Protein AF-A0A6B3GBE1-F1 (afdb_monomer_lite)

Secondary structure (DSSP, 8-state):
--EEEEEPPTT-B-TTSPBP-HHHHHHHHHHHH-GGGT-GGGGGGTTEEEEEESSSSEEEEEESS--GGGGGGS-PPPPPHHHHTTS-TTTSGGGTS---SSSEEEEEEETTTEEEEEE-TT-TT---S--EEEEE-PPP-

pLDDT: mean 95.89, std 4.47, range [58.5, 98.81]

Structure (mmCIF, N/CA/C/O backbone):
data_AF-A0A6B3GBE1-F1
#
_entry.id   AF-A0A6B3GBE1-F1
#
loop_
_atom_site.group_PDB
_atom_site.id
_atom_site.type_symbol
_atom_site.label_atom_id
_atom_site.label_alt_id
_atom_site.label_comp_id
_atom_site.label_asym_id
_atom_site.label_entity_id
_atom_site.label_seq_id
_atom_site.pdbx_PDB_ins_code
_atom_site.Cartn_x
_atom_site.Cartn_y
_atom_site.Cartn_z
_atom_site.occupancy
_atom_site.B_iso_or_equiv
_atom_site.auth_seq_id
_atom_site.auth_comp_id
_atom_site.auth_asym_id
_atom_site.auth_atom_id
_atom_site.pdbx_PDB_model_num
ATOM 1 N N . GLY A 1 1 ? -22.865 5.000 10.685 1.00 81.62 1 GLY A N 1
ATOM 2 C CA . GLY A 1 1 ? -21.697 4.907 9.789 1.00 81.62 1 GLY A CA 1
ATOM 3 C C . GLY A 1 1 ? -20.388 5.007 10.547 1.00 81.62 1 GLY A C 1
ATOM 4 O O . GLY A 1 1 ? -19.635 5.936 10.301 1.00 81.62 1 GLY A O 1
ATOM 5 N N . LEU A 1 2 ? -20.125 4.067 11.462 1.00 97.25 2 LEU A N 1
ATOM 6 C CA . LEU A 1 2 ? -18.829 3.942 12.150 1.00 97.25 2 LEU A CA 1
ATOM 7 C C . LEU A 1 2 ? -18.047 2.708 11.693 1.00 97.25 2 LEU A C 1
ATOM 9 O O . LEU A 1 2 ? -16.881 2.569 12.027 1.00 97.25 2 LEU A O 1
ATOM 13 N N . THR A 1 3 ? -18.679 1.811 10.941 1.00 97.88 3 THR A N 1
ATOM 14 C CA . THR A 1 3 ? -18.072 0.560 10.495 1.00 97.88 3 THR A CA 1
ATOM 15 C C . THR A 1 3 ? -18.148 0.495 8.983 1.00 97.88 3 THR A C 1
ATOM 17 O O . THR A 1 3 ? -19.229 0.658 8.417 1.00 97.88 3 THR A O 1
ATOM 20 N N . TYR A 1 4 ? -17.007 0.248 8.350 1.00 98.19 4 TYR A N 1
ATOM 21 C CA . TYR A 1 4 ? -16.884 0.047 6.910 1.00 98.19 4 TYR A CA 1
ATOM 22 C C . TYR A 1 4 ? -16.301 -1.341 6.678 1.00 98.19 4 TYR A C 1
ATOM 24 O O . TYR A 1 4 ? -15.224 -1.657 7.179 1.00 98.19 4 TYR A O 1
ATOM 32 N N . THR A 1 5 ? -17.035 -2.184 5.954 1.00 98.19 5 THR A N 1
ATOM 33 C CA . THR A 1 5 ? -16.607 -3.547 5.623 1.00 98.19 5 THR A CA 1
ATOM 34 C C . THR A 1 5 ? -16.368 -3.643 4.128 1.00 98.19 5 THR A C 1
ATOM 36 O O . THR A 1 5 ? -17.274 -3.372 3.343 1.00 98.19 5 THR A O 1
ATOM 39 N N . TYR A 1 6 ? -15.166 -4.060 3.747 1.00 98.31 6 TYR A N 1
ATOM 40 C CA . TYR A 1 6 ? -14.773 -4.251 2.357 1.00 98.31 6 TYR A CA 1
ATOM 41 C C . TYR A 1 6 ? -14.528 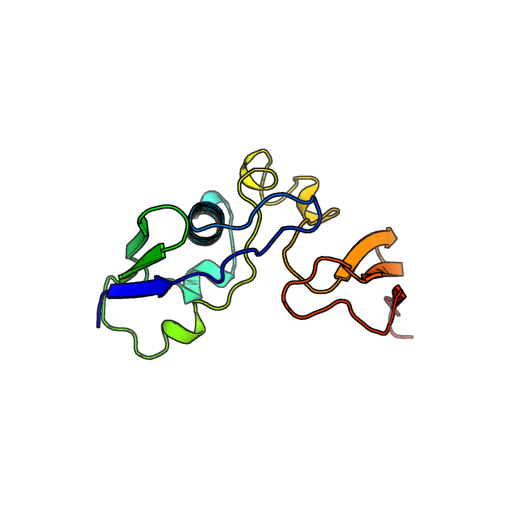-5.726 2.080 1.00 98.31 6 TYR A C 1
ATOM 43 O O . TYR A 1 6 ? -13.822 -6.401 2.832 1.00 98.31 6 TYR A O 1
ATOM 51 N N . LYS A 1 7 ? -15.091 -6.200 0.969 1.00 98.44 7 LYS A N 1
ATOM 52 C CA . LYS A 1 7 ? -14.738 -7.477 0.355 1.00 98.44 7 LYS A CA 1
ATOM 53 C C . LYS A 1 7 ? -13.644 -7.249 -0.678 1.00 98.44 7 LYS A C 1
ATOM 55 O O . LYS A 1 7 ? -13.779 -6.397 -1.553 1.00 98.44 7 LYS A O 1
ATOM 60 N N . LEU A 1 8 ? -12.559 -7.996 -0.551 1.00 98.06 8 LEU A N 1
ATOM 61 C CA . LEU A 1 8 ? -11.403 -7.903 -1.424 1.00 98.06 8 LEU A CA 1
ATOM 62 C C . LEU A 1 8 ? -11.620 -8.717 -2.696 1.00 98.06 8 LEU A C 1
ATOM 64 O O . LEU A 1 8 ? -12.260 -9.773 -2.699 1.00 98.06 8 LEU A O 1
ATOM 68 N N . ARG A 1 9 ? -11.038 -8.226 -3.790 1.00 96.88 9 ARG A N 1
ATOM 69 C CA . ARG A 1 9 ? -10.988 -8.954 -5.056 1.00 96.88 9 ARG A CA 1
ATOM 70 C C . ARG A 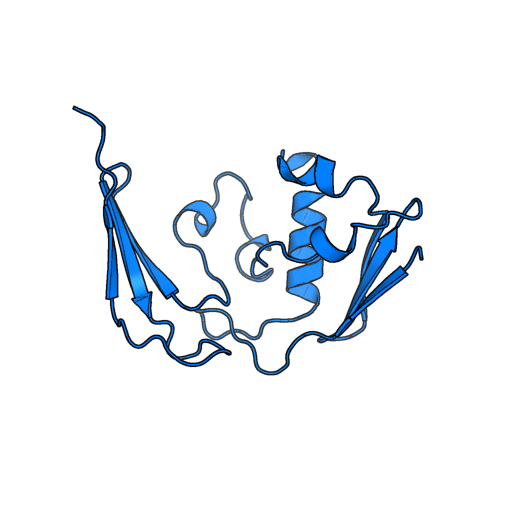1 9 ? -10.227 -10.266 -4.863 1.00 96.88 9 ARG A C 1
ATOM 72 O O . ARG A 1 9 ? -9.130 -10.271 -4.313 1.00 96.88 9 ARG A O 1
ATOM 79 N N . GLN A 1 10 ? -10.805 -11.355 -5.356 1.00 96.44 10 GLN A N 1
ATOM 80 C CA . GLN A 1 10 ? -10.197 -12.683 -5.300 1.00 96.44 10 GLN A CA 1
ATOM 81 C C . GLN A 1 10 ? -9.167 -12.879 -6.416 1.00 96.44 10 GLN A C 1
ATOM 83 O O . GLN A 1 10 ? -9.268 -12.264 -7.477 1.00 96.44 10 GLN A O 1
ATOM 88 N N . GLY A 1 11 ? -8.182 -13.748 -6.174 1.00 96.19 11 GLY A N 1
ATOM 89 C CA . GLY A 1 11 ? -7.183 -14.140 -7.175 1.00 96.19 11 GLY A CA 1
ATOM 90 C C . GLY A 1 11 ? -6.123 -13.082 -7.498 1.00 96.19 11 GLY A C 1
ATOM 91 O O . GLY A 1 11 ? -5.359 -13.263 -8.441 1.00 96.19 11 GLY A O 1
ATOM 92 N N . VAL A 1 12 ? -6.051 -11.986 -6.735 1.00 98.31 12 VAL A N 1
ATOM 93 C CA . VAL A 1 12 ? -5.010 -10.965 -6.910 1.00 98.31 12 VAL A CA 1
ATOM 94 C C . VAL A 1 12 ? -3.680 -11.487 -6.374 1.00 98.31 12 VAL A C 1
ATOM 96 O O . VAL A 1 12 ? -3.612 -12.033 -5.271 1.00 98.31 12 VAL A O 1
ATOM 99 N N . LYS A 1 13 ? -2.612 -11.277 -7.143 1.00 98.25 13 LYS A N 1
ATOM 100 C CA . LYS A 1 13 ? -1.240 -11.577 -6.741 1.00 98.25 13 LYS A CA 1
ATOM 101 C C . LYS A 1 13 ? -0.398 -10.310 -6.710 1.00 98.25 13 LYS A C 1
ATOM 103 O O . LYS A 1 13 ? -0.602 -9.383 -7.497 1.00 98.25 13 LYS A O 1
ATOM 108 N N . PHE A 1 14 ? 0.560 -10.290 -5.800 1.00 98.62 14 PHE A N 1
ATOM 109 C CA . PHE A 1 14 ? 1.689 -9.381 -5.854 1.00 9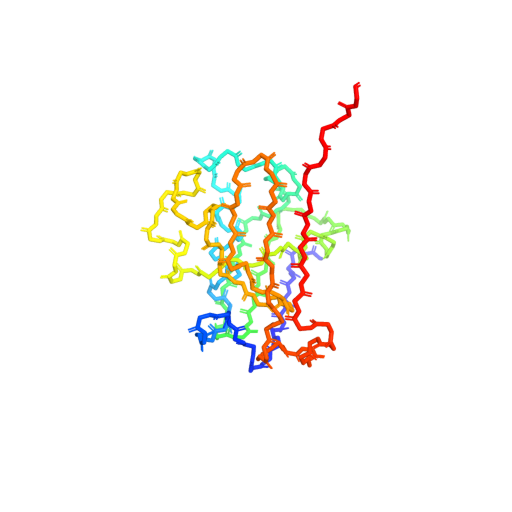8.62 14 PHE A CA 1
ATOM 110 C C . PHE A 1 14 ? 2.632 -9.776 -6.994 1.00 98.62 14 PHE A C 1
ATOM 112 O O . PHE A 1 14 ? 2.628 -10.913 -7.465 1.00 98.62 14 PHE A O 1
ATOM 119 N N . SER A 1 15 ? 3.478 -8.842 -7.420 1.00 98.00 15 SER A N 1
ATOM 120 C CA . SER A 1 15 ? 4.460 -9.055 -8.489 1.00 98.00 15 SER A CA 1
ATOM 121 C C . SER A 1 15 ? 5.543 -10.096 -8.166 1.00 98.00 15 SER A C 1
ATOM 123 O O . SER A 1 15 ? 6.321 -10.449 -9.044 1.00 98.00 15 SER A O 1
ATOM 125 N N . ASP A 1 16 ? 5.619 -10.578 -6.923 1.00 97.06 16 ASP A N 1
ATOM 126 C CA . ASP A 1 16 ? 6.458 -11.711 -6.511 1.00 97.06 16 ASP A CA 1
ATOM 127 C C . ASP A 1 16 ? 5.713 -13.064 -6.565 1.00 97.06 16 ASP A C 1
ATOM 129 O O . ASP A 1 16 ? 6.251 -14.091 -6.150 1.00 97.06 16 ASP A O 1
ATOM 133 N N . GLY A 1 17 ? 4.468 -13.067 -7.051 1.00 97.38 17 GLY A N 1
ATOM 134 C CA . GLY A 1 17 ? 3.615 -14.242 -7.212 1.00 97.38 17 GLY A CA 1
ATOM 135 C C . GLY A 1 17 ? 2.790 -14.623 -5.979 1.00 97.38 17 GLY A C 1
ATOM 136 O O . GLY A 1 17 ? 1.926 -15.499 -6.089 1.00 97.38 17 GLY A O 1
ATOM 137 N N . LYS A 1 18 ? 3.000 -13.988 -4.818 1.00 98.12 18 LYS A N 1
ATOM 138 C CA . LYS A 1 18 ? 2.227 -14.291 -3.603 1.00 98.12 18 LYS A CA 1
ATOM 139 C C . LYS A 1 18 ? 0.831 -13.684 -3.649 1.00 98.12 18 LYS A C 1
ATOM 141 O O . LYS A 1 18 ? 0.608 -12.645 -4.262 1.00 98.12 18 LYS A O 1
ATOM 146 N N . ALA A 1 19 ? -0.117 -14.351 -2.997 1.00 98.00 19 ALA A N 1
ATOM 147 C CA . ALA A 1 19 ? -1.499 -13.894 -2.941 1.00 98.00 19 ALA A CA 1
ATOM 148 C C . ALA A 1 19 ? -1.628 -12.602 -2.121 1.00 98.00 19 ALA A C 1
ATOM 150 O O . ALA A 1 19 ? -1.003 -12.466 -1.072 1.00 98.00 19 ALA A O 1
ATOM 151 N N . PHE A 1 20 ? -2.461 -11.684 -2.605 1.00 98.56 20 PHE A N 1
ATOM 152 C CA . PHE A 1 20 ? -2.923 -10.516 -1.861 1.00 98.56 20 PHE A CA 1
ATOM 153 C C . PHE A 1 20 ? -4.117 -10.886 -0.976 1.00 98.56 20 PHE A C 1
ATOM 155 O O . PHE A 1 20 ? -5.025 -11.585 -1.432 1.00 98.56 20 PHE A O 1
ATOM 162 N N . GLY A 1 21 ? -4.155 -10.374 0.255 1.00 98.44 21 GLY A N 1
ATOM 163 C CA . GLY A 1 21 ? -5.273 -10.606 1.166 1.00 98.44 21 GLY A CA 1
ATOM 164 C C . GLY A 1 21 ? -5.478 -9.530 2.231 1.00 98.44 21 GLY A C 1
ATOM 165 O O . GLY A 1 21 ? -4.794 -8.509 2.303 1.00 98.44 21 GLY A O 1
ATOM 166 N N . ALA A 1 22 ? -6.452 -9.777 3.108 1.00 98.69 22 ALA A N 1
ATOM 167 C CA . ALA A 1 22 ? -6.877 -8.840 4.148 1.00 98.69 22 ALA A CA 1
ATOM 168 C C . ALA A 1 22 ? -5.760 -8.480 5.135 1.00 98.69 22 ALA A C 1
ATOM 170 O O . ALA A 1 22 ? -5.735 -7.362 5.650 1.00 98.69 22 ALA A O 1
ATOM 171 N N . LYS A 1 23 ? -4.811 -9.393 5.368 1.00 98.56 23 LYS A N 1
ATOM 172 C CA . LYS A 1 23 ? -3.646 -9.137 6.225 1.00 98.56 23 LYS A CA 1
ATOM 173 C C . LYS A 1 23 ? -2.744 -8.037 5.668 1.00 98.56 23 LYS A C 1
ATOM 175 O O . LYS A 1 23 ? -2.273 -7.223 6.453 1.00 98.56 23 LYS A O 1
ATOM 180 N N . ASP A 1 24 ? -2.575 -7.952 4.349 1.00 98.75 24 ASP A N 1
ATOM 181 C CA . ASP A 1 24 ? -1.764 -6.910 3.705 1.00 98.75 24 ASP A CA 1
ATOM 182 C C . ASP A 1 24 ? -2.403 -5.525 3.860 1.00 98.75 24 ASP A C 1
ATOM 184 O O . ASP A 1 24 ? -1.722 -4.529 4.116 1.00 98.75 24 ASP A O 1
ATOM 188 N N . VAL A 1 25 ? -3.738 -5.465 3.775 1.00 98.75 25 VAL A N 1
ATOM 189 C CA . VAL A 1 25 ? -4.496 -4.230 4.015 1.00 98.75 25 VAL A CA 1
ATOM 190 C C . VAL A 1 25 ? -4.366 -3.802 5.473 1.00 98.75 25 VAL A C 1
ATOM 192 O O . VAL A 1 25 ? -4.011 -2.658 5.748 1.00 98.75 25 VAL A O 1
ATOM 195 N N . VAL A 1 26 ? -4.604 -4.720 6.416 1.00 98.81 26 VAL A N 1
ATOM 196 C CA . VAL A 1 26 ? -4.455 -4.444 7.853 1.00 98.81 26 VAL A CA 1
ATOM 197 C C . VAL A 1 26 ? -3.041 -3.971 8.171 1.00 98.81 26 VAL A C 1
ATOM 199 O O . VAL A 1 26 ? -2.889 -2.964 8.858 1.00 98.81 26 VAL A O 1
ATOM 202 N N . PHE A 1 27 ? -2.024 -4.663 7.653 1.00 98.62 27 PHE A N 1
ATOM 203 C CA . PHE A 1 27 ? -0.624 -4.275 7.789 1.00 98.62 27 PHE A CA 1
ATOM 204 C C . PHE A 1 27 ? -0.409 -2.844 7.296 1.00 98.62 27 PHE A C 1
ATOM 206 O O . PHE A 1 27 ? -0.010 -1.992 8.081 1.00 98.62 27 PHE A O 1
ATOM 213 N N . THR A 1 28 ? -0.776 -2.552 6.047 1.00 98.38 28 THR A N 1
ATOM 214 C CA . THR A 1 28 ? -0.557 -1.237 5.42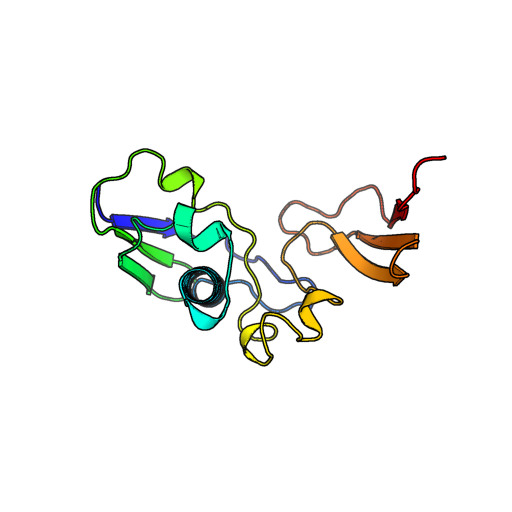8 1.00 98.38 28 THR A CA 1
ATOM 215 C C . THR A 1 28 ? -1.186 -0.107 6.240 1.00 98.38 28 THR A C 1
ATOM 217 O O . THR A 1 28 ? -0.515 0.868 6.576 1.00 98.38 28 THR A O 1
ATOM 220 N N . TYR A 1 29 ? -2.464 -0.235 6.601 1.00 98.50 29 TYR A N 1
ATOM 221 C CA . TYR A 1 29 ? -3.161 0.815 7.344 1.00 98.50 29 TYR A CA 1
ATOM 222 C C . TYR A 1 29 ? -2.622 0.978 8.769 1.00 98.50 29 TYR A C 1
ATOM 224 O O . TYR A 1 29 ? -2.512 2.104 9.248 1.00 98.50 29 TYR A O 1
ATOM 232 N N . ARG A 1 30 ? -2.233 -0.114 9.440 1.00 98.00 30 ARG A N 1
ATOM 233 C CA . ARG A 1 30 ? -1.592 -0.033 10.762 1.00 98.00 30 ARG A CA 1
ATOM 234 C C . ARG A 1 30 ? -0.210 0.600 10.688 1.00 98.00 30 ARG A C 1
ATOM 236 O O . ARG A 1 30 ? 0.106 1.406 11.553 1.00 98.00 30 ARG A O 1
ATOM 243 N N . THR A 1 31 ? 0.572 0.300 9.653 1.00 97.38 31 THR A N 1
ATOM 244 C CA . THR A 1 31 ? 1.863 0.951 9.412 1.00 97.38 31 THR A CA 1
ATOM 245 C C . THR A 1 31 ? 1.686 2.456 9.244 1.00 97.38 31 THR A C 1
ATOM 247 O O . THR A 1 31 ? 2.393 3.213 9.890 1.00 97.38 31 THR A O 1
ATOM 250 N N . ILE A 1 32 ? 0.711 2.913 8.452 1.00 97.19 32 ILE A N 1
ATOM 251 C CA . ILE A 1 32 ? 0.454 4.355 8.275 1.00 97.19 32 ILE A CA 1
ATOM 252 C C . ILE A 1 32 ? 0.028 5.022 9.593 1.00 97.19 32 ILE A C 1
ATOM 254 O O . ILE A 1 32 ? 0.398 6.164 9.859 1.00 97.19 32 ILE A O 1
ATOM 258 N N . LEU A 1 33 ? -0.762 4.324 10.413 1.00 97.12 33 LEU A N 1
ATOM 259 C CA . LEU A 1 33 ? -1.255 4.842 11.690 1.00 97.12 33 LEU A CA 1
ATOM 260 C C . LEU A 1 33 ? -0.196 4.862 12.802 1.00 97.12 33 LEU A C 1
ATOM 262 O O . LEU A 1 33 ? -0.338 5.642 13.745 1.00 97.12 33 LEU A O 1
ATOM 266 N N . ASP A 1 34 ? 0.841 4.030 12.708 1.00 95.94 34 ASP A N 1
ATOM 267 C CA . ASP A 1 34 ? 1.915 3.961 13.696 1.00 95.94 34 ASP A CA 1
ATOM 268 C C . ASP A 1 34 ? 2.787 5.226 13.642 1.00 95.94 34 ASP A C 1
ATOM 270 O O . ASP A 1 34 ? 3.425 5.541 12.635 1.00 95.94 34 ASP A O 1
ATOM 274 N N . GLU A 1 35 ? 2.835 5.944 14.765 1.00 93.38 35 GLU A N 1
ATOM 275 C CA . GLU A 1 35 ? 3.578 7.197 14.928 1.00 93.38 35 GLU A CA 1
ATOM 276 C C . GLU A 1 35 ? 5.082 7.034 14.682 1.00 93.38 35 GLU A C 1
ATOM 278 O O . GLU A 1 35 ? 5.737 7.976 14.237 1.00 93.38 35 GLU A O 1
ATOM 283 N N . LYS A 1 36 ? 5.628 5.829 14.885 1.00 92.94 36 LYS A N 1
ATOM 284 C CA . LYS A 1 36 ? 7.048 5.526 14.645 1.00 92.94 36 LYS A CA 1
ATOM 285 C C . LYS A 1 36 ? 7.424 5.562 13.169 1.00 92.94 36 LYS A C 1
ATOM 287 O O . LYS A 1 36 ? 8.601 5.682 12.843 1.00 92.94 36 LYS A O 1
ATOM 292 N N . THR A 1 37 ? 6.445 5.447 12.276 1.00 93.69 37 THR A N 1
ATOM 293 C CA . THR A 1 37 ? 6.693 5.441 10.830 1.00 93.69 37 THR A CA 1
ATOM 294 C C . THR A 1 37 ? 6.805 6.844 10.251 1.00 93.69 37 THR A C 1
ATOM 296 O O . THR A 1 37 ? 7.325 6.994 9.150 1.00 93.69 37 THR A O 1
ATOM 299 N N . ASN A 1 38 ? 6.353 7.868 10.989 1.00 91.81 38 ASN A N 1
ATOM 300 C CA . ASN A 1 38 ? 6.295 9.258 10.537 1.00 91.81 38 ASN A CA 1
ATOM 301 C C . ASN A 1 38 ? 5.580 9.424 9.176 1.00 91.81 38 ASN A C 1
ATOM 303 O O . ASN A 1 38 ? 5.974 10.240 8.341 1.00 91.81 38 ASN A O 1
ATOM 307 N N . ASN A 1 39 ? 4.544 8.615 8.924 1.00 93.06 39 ASN A N 1
ATOM 308 C CA . ASN A 1 39 ? 3.839 8.626 7.648 1.00 93.06 39 ASN A CA 1
ATOM 309 C C . ASN A 1 39 ? 2.945 9.880 7.507 1.00 93.06 39 ASN A C 1
ATOM 311 O O . ASN A 1 39 ? 2.060 10.095 8.344 1.00 93.06 39 ASN A O 1
ATOM 315 N N . PRO A 1 40 ? 3.103 10.692 6.442 1.00 91.06 40 PRO A N 1
ATOM 316 C CA . PRO A 1 40 ? 2.342 11.931 6.270 1.00 91.06 40 PRO A CA 1
ATOM 317 C C . PRO A 1 40 ? 0.840 11.699 6.054 1.00 91.06 40 PRO A C 1
ATOM 319 O O . PRO A 1 40 ? 0.039 12.565 6.394 1.00 91.06 40 PRO A O 1
ATOM 322 N N . SER A 1 41 ? 0.431 10.528 5.551 1.00 91.62 41 SER A N 1
ATOM 323 C CA . SER A 1 41 ? -0.983 10.183 5.347 1.00 91.62 41 SER A CA 1
ATOM 324 C C . SER A 1 41 ? -1.720 9.846 6.647 1.00 91.62 41 SER A C 1
ATOM 326 O O . SER A 1 41 ? -2.938 9.682 6.628 1.00 91.62 41 SER A O 1
ATO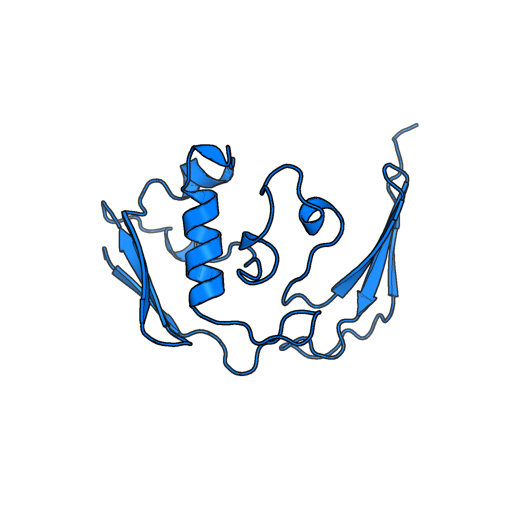M 328 N N . ARG A 1 42 ? -1.024 9.760 7.792 1.00 94.12 42 ARG A N 1
ATOM 329 C CA . ARG A 1 42 ? -1.639 9.449 9.092 1.00 94.12 42 ARG A CA 1
ATOM 330 C C . ARG A 1 42 ? -2.754 10.426 9.464 1.00 94.12 42 ARG A C 1
ATOM 332 O O . ARG A 1 42 ? -3.777 10.007 9.999 1.00 94.12 42 ARG A O 1
ATOM 339 N N . THR A 1 43 ? -2.568 11.715 9.180 1.00 91.50 43 THR A N 1
ATOM 340 C CA . THR A 1 43 ? -3.553 12.764 9.492 1.00 91.50 43 THR A CA 1
ATOM 341 C C . THR A 1 43 ? -4.847 12.596 8.703 1.00 91.50 43 THR A C 1
ATOM 343 O O . THR A 1 43 ? -5.911 12.943 9.200 1.00 91.50 43 THR A O 1
ATOM 346 N N . GLU A 1 44 ? -4.788 11.991 7.515 1.00 91.00 44 GLU A N 1
ATOM 347 C CA . GLU A 1 44 ? -5.968 11.694 6.700 1.00 91.00 44 GLU A CA 1
ATOM 348 C C . GLU A 1 44 ? -6.772 10.483 7.206 1.00 91.00 44 GLU A C 1
ATOM 350 O O . GLU A 1 44 ? -7.863 10.206 6.701 1.00 91.00 44 GLU A O 1
ATOM 355 N N . LEU A 1 45 ? -6.231 9.750 8.185 1.00 96.19 45 LEU A N 1
ATOM 356 C CA . LEU A 1 45 ? -6.819 8.559 8.798 1.00 96.19 45 LEU A CA 1
ATOM 357 C C . LEU A 1 45 ? -7.149 8.768 10.285 1.00 96.19 45 LEU A C 1
ATOM 359 O O . LEU A 1 45 ? -7.353 7.796 11.013 1.00 96.19 45 LEU A O 1
ATOM 363 N N . ASP A 1 46 ? -7.230 10.016 10.749 1.00 93.94 46 ASP A N 1
ATOM 364 C CA . ASP A 1 46 ? -7.489 10.376 12.150 1.00 93.94 46 ASP A CA 1
ATOM 365 C C . ASP A 1 46 ? -8.780 9.753 12.721 1.00 93.94 46 ASP A C 1
ATOM 367 O O . ASP A 1 46 ? -8.814 9.312 13.881 1.00 93.94 46 ASP A O 1
ATOM 371 N N . ALA A 1 47 ? -9.803 9.630 11.874 1.00 96.94 47 ALA A N 1
ATOM 372 C CA . ALA A 1 47 ? -11.083 9.013 12.172 1.00 96.94 47 ALA A CA 1
ATOM 373 C C . ALA A 1 47 ? -10.972 7.505 12.424 1.00 96.94 47 ALA A C 1
ATOM 375 O O . ALA A 1 47 ? -11.862 6.942 13.059 1.00 96.94 47 ALA A O 1
ATOM 376 N N . VAL A 1 48 ? -9.915 6.828 11.961 1.00 98.12 48 VAL A N 1
ATOM 377 C CA . VAL A 1 48 ? -9.751 5.380 12.139 1.00 98.12 48 VAL A CA 1
ATOM 378 C C . VAL A 1 48 ? -9.448 5.067 13.601 1.00 98.12 48 VAL A C 1
ATOM 380 O O . VAL A 1 48 ? -8.488 5.562 14.193 1.00 98.12 48 VAL A O 1
ATOM 383 N N . LYS A 1 49 ? -10.290 4.219 14.193 1.00 98.19 49 LYS A N 1
ATOM 384 C CA . LYS A 1 49 ? -10.069 3.603 15.503 1.00 98.19 49 LYS A CA 1
ATOM 385 C C . LYS A 1 49 ? -9.297 2.295 15.366 1.00 98.19 49 LYS A C 1
ATOM 387 O O . LYS A 1 49 ? -8.372 2.066 16.134 1.00 98.19 49 LYS A O 1
ATOM 392 N N . ASP A 1 50 ? -9.704 1.440 14.430 1.00 98.19 50 ASP A N 1
ATOM 393 C CA . ASP A 1 50 ? -9.086 0.132 14.202 1.00 98.19 50 ASP A CA 1
ATOM 394 C C . ASP A 1 50 ? -9.341 -0.362 12.771 1.00 98.19 50 ASP A C 1
ATOM 396 O O . ASP A 1 50 ? -10.311 0.036 12.116 1.00 98.19 50 ASP A O 1
ATOM 400 N N . VAL A 1 51 ? -8.475 -1.261 12.315 1.00 98.62 51 VAL A N 1
ATOM 401 C CA . VAL A 1 51 ? -8.578 -2.005 11.060 1.00 98.62 51 VAL A CA 1
ATOM 402 C C . VAL A 1 51 ? -8.253 -3.470 11.341 1.00 98.62 51 VAL A C 1
ATOM 404 O O . VAL A 1 51 ? -7.201 -3.799 11.894 1.00 98.62 51 VAL A O 1
ATOM 407 N N . THR A 1 52 ? -9.171 -4.360 10.972 1.00 98.75 52 THR A N 1
ATOM 408 C CA . THR A 1 52 ? -9.063 -5.801 11.241 1.00 98.75 52 THR A CA 1
ATOM 409 C C . THR A 1 52 ? -9.402 -6.626 10.012 1.00 98.75 52 THR A C 1
ATOM 411 O O . THR A 1 52 ? -10.143 -6.191 9.129 1.00 98.75 52 THR A O 1
ATOM 414 N N . ALA A 1 53 ? -8.852 -7.837 9.962 1.00 98.56 53 ALA A N 1
ATOM 415 C CA . ALA A 1 53 ? -9.196 -8.832 8.960 1.00 98.56 53 ALA A CA 1
ATOM 416 C C . ALA A 1 53 ? -10.253 -9.784 9.529 1.00 98.56 53 ALA A C 1
ATOM 418 O O . ALA A 1 53 ? -10.119 -10.272 10.653 1.00 98.56 53 ALA A O 1
ATOM 419 N N . LYS A 1 54 ? -11.279 -10.088 8.735 1.00 97.94 54 LYS A N 1
ATOM 420 C CA . LYS A 1 54 ? -12.260 -11.141 9.015 1.00 97.94 54 LYS A CA 1
ATOM 421 C C . LYS A 1 54 ? -12.092 -12.246 7.971 1.00 97.94 54 LYS A C 1
ATOM 423 O O . LYS A 1 54 ? -12.727 -12.222 6.924 1.00 97.94 54 LYS A O 1
ATOM 428 N N . GLY A 1 55 ? -11.221 -13.208 8.258 1.00 96.19 55 GLY A N 1
ATOM 429 C CA . GLY A 1 55 ? -10.785 -14.193 7.263 1.00 96.19 55 GLY A CA 1
ATOM 430 C C . GLY A 1 55 ? -9.773 -13.601 6.279 1.00 96.19 55 GLY A C 1
ATOM 431 O O . GLY A 1 55 ? -9.076 -12.639 6.602 1.00 96.19 55 GLY A O 1
ATOM 432 N N . GLU A 1 56 ? -9.671 -14.190 5.090 1.00 96.12 56 GLU A N 1
ATOM 433 C CA . GLU A 1 56 ? -8.631 -13.843 4.109 1.00 96.12 56 GLU A CA 1
ATOM 434 C C . GLU A 1 56 ? -9.027 -12.695 3.169 1.00 96.12 56 GLU A C 1
ATOM 436 O O . GLU A 1 56 ? -8.156 -11.995 2.658 1.00 96.12 56 GLU A O 1
ATOM 441 N N . ASP A 1 57 ? -10.326 -12.457 2.975 1.00 97.00 57 ASP A N 1
ATOM 442 C CA . ASP A 1 57 ? -10.862 -11.574 1.931 1.00 97.00 57 ASP A CA 1
ATOM 443 C C . ASP A 1 57 ? -11.656 -10.372 2.455 1.00 97.00 57 ASP A C 1
ATOM 445 O O . ASP A 1 57 ? -12.235 -9.628 1.666 1.00 97.00 57 ASP A O 1
ATOM 449 N N . THR A 1 58 ? -11.766 -10.202 3.771 1.00 98.62 58 THR A N 1
ATOM 450 C CA . THR A 1 58 ? -12.637 -9.178 4.354 1.00 98.62 58 THR A CA 1
ATOM 451 C C . THR A 1 58 ? -11.854 -8.284 5.290 1.00 98.62 58 THR A C 1
ATOM 453 O O . THR A 1 58 ? -11.197 -8.766 6.212 1.00 98.62 58 THR A O 1
ATOM 456 N N . VAL A 1 59 ? -11.979 -6.975 5.089 1.00 98.75 59 VAL A N 1
ATOM 457 C CA . VAL A 1 59 ? -11.374 -5.951 5.944 1.00 98.75 59 VAL A CA 1
ATOM 458 C C . VAL A 1 59 ? -12.480 -5.134 6.589 1.00 98.75 59 VAL A C 1
ATOM 460 O O . VAL A 1 59 ? -13.418 -4.706 5.914 1.00 98.75 59 VAL A O 1
ATOM 463 N N . VAL A 1 60 ? -12.371 -4.913 7.895 1.00 98.69 60 VAL A N 1
ATOM 464 C CA . VAL A 1 60 ? -13.319 -4.119 8.675 1.00 98.69 60 VAL A CA 1
ATOM 465 C C . VAL A 1 60 ? -12.582 -2.943 9.299 1.00 98.69 60 VAL A C 1
ATOM 467 O O . VAL A 1 60 ? -11.707 -3.126 10.147 1.00 98.69 60 VAL A O 1
ATOM 470 N N . PHE A 1 61 ? -12.964 -1.735 8.897 1.00 98.75 61 PHE A N 1
ATOM 471 C CA . PHE A 1 61 ? -12.552 -0.492 9.538 1.00 98.75 61 PHE A CA 1
ATOM 472 C C . PHE A 1 61 ? -13.602 -0.069 10.558 1.00 98.75 61 PHE A C 1
ATOM 474 O O . PHE A 1 61 ? -14.800 -0.059 10.261 1.00 98.75 61 PHE A O 1
ATOM 481 N N . THR A 1 62 ? -13.144 0.328 11.741 1.00 98.62 62 THR A N 1
ATOM 482 C CA . THR A 1 62 ? -13.967 0.968 12.772 1.00 98.62 62 THR A CA 1
ATOM 483 C C . THR A 1 62 ? -13.494 2.402 12.957 1.00 98.62 62 THR A C 1
ATOM 485 O O . THR A 1 62 ? -12.295 2.638 13.094 1.00 98.62 62 THR A O 1
ATOM 488 N N . LEU A 1 63 ? -14.422 3.356 12.980 1.00 98.62 63 LEU A N 1
ATOM 489 C CA . LEU A 1 63 ? -14.150 4.781 13.137 1.00 98.62 63 LEU A CA 1
ATOM 490 C C . LEU A 1 63 ? -14.452 5.267 14.559 1.00 98.62 63 LEU A C 1
ATOM 492 O O . LEU A 1 63 ? -15.326 4.732 15.242 1.00 98.62 63 LEU A O 1
ATOM 496 N N . LYS A 1 64 ? -13.744 6.314 14.988 1.00 98.38 64 LYS A N 1
ATOM 497 C CA . LYS A 1 64 ? -13.960 7.040 16.250 1.00 98.38 64 LYS A CA 1
ATOM 498 C C . LYS A 1 64 ? -15.210 7.924 16.186 1.00 98.38 64 LYS A C 1
ATOM 500 O O . LYS A 1 64 ? -15.901 8.075 17.186 1.00 98.38 64 LYS A O 1
ATOM 505 N N . TYR A 1 65 ? -15.498 8.479 15.012 1.00 97.81 65 TYR A N 1
ATOM 506 C CA . TYR A 1 65 ? -16.650 9.334 14.723 1.00 97.81 65 TYR A CA 1
ATOM 507 C C . TYR A 1 65 ? -17.099 9.138 13.267 1.00 97.81 65 TYR A C 1
ATOM 509 O O . TYR A 1 65 ? -16.314 8.659 12.443 1.00 97.81 65 TYR A O 1
ATOM 517 N N . PRO A 1 66 ? -18.356 9.473 12.919 1.00 97.19 66 PRO A N 1
ATOM 518 C CA . PRO A 1 66 ? -18.807 9.414 11.536 1.00 97.19 66 PRO A CA 1
ATOM 519 C C . PRO A 1 66 ? -17.990 10.374 10.668 1.00 97.19 66 PRO A C 1
ATOM 521 O O . PRO A 1 66 ? -17.878 11.556 10.980 1.00 97.19 66 PRO A O 1
ATOM 524 N N . TYR A 1 67 ? -17.453 9.873 9.560 1.00 96.44 67 TYR A N 1
ATOM 525 C CA . TYR A 1 67 ? -16.684 10.666 8.606 1.00 96.44 67 TYR A CA 1
ATOM 526 C C . TYR A 1 67 ? -17.157 10.329 7.192 1.00 96.44 67 TYR A C 1
ATOM 528 O O . TYR A 1 67 ? -16.905 9.235 6.686 1.00 96.44 67 TYR A O 1
ATOM 536 N N . ALA A 1 68 ? -17.908 11.248 6.579 1.00 93.62 68 ALA A N 1
ATOM 537 C CA . ALA A 1 68 ? -18.556 11.028 5.286 1.00 93.62 68 ALA A CA 1
ATOM 538 C C . ALA A 1 68 ? -17.581 10.663 4.144 1.00 93.62 68 ALA A C 1
ATOM 540 O O . ALA A 1 68 ? -17.877 9.723 3.408 1.00 93.62 68 ALA A O 1
ATOM 541 N N . PRO A 1 69 ? -16.403 11.304 4.000 1.00 93.88 69 PRO A N 1
ATOM 542 C CA . PRO A 1 69 ? -15.475 10.969 2.922 1.00 93.88 69 PRO A CA 1
ATOM 543 C C . PRO A 1 69 ? -14.545 9.790 3.266 1.00 93.88 69 PRO A C 1
ATOM 545 O O . PRO A 1 69 ? -13.576 9.559 2.547 1.00 93.88 69 PRO A O 1
ATOM 548 N N . PHE A 1 70 ? -14.807 9.010 4.328 1.00 95.56 70 PHE A N 1
ATOM 549 C CA . PHE A 1 70 ? -13.908 7.922 4.743 1.00 95.56 70 PHE A CA 1
ATOM 550 C C . PHE A 1 70 ? -13.626 6.905 3.627 1.00 95.56 70 PHE A C 1
ATOM 552 O O . PHE A 1 70 ? -12.498 6.439 3.496 1.00 95.56 70 PHE A O 1
ATOM 559 N N . ALA A 1 71 ? -14.602 6.617 2.762 1.00 94.00 71 ALA A N 1
ATOM 560 C CA . ALA A 1 71 ? -14.399 5.718 1.624 1.00 94.00 71 ALA A CA 1
ATOM 561 C C . ALA A 1 71 ? -13.281 6.189 0.666 1.00 94.00 71 ALA A C 1
ATOM 563 O O . ALA A 1 71 ? -12.580 5.368 0.076 1.00 94.00 71 ALA A O 1
ATOM 564 N N . GLN A 1 72 ? -13.048 7.500 0.550 1.00 94.50 72 GLN A N 1
ATOM 565 C CA . GLN A 1 72 ? -11.943 8.051 -0.246 1.00 94.50 72 GLN A CA 1
ATOM 566 C C . GLN A 1 72 ? -10.580 7.863 0.434 1.00 94.50 72 GLN A C 1
ATOM 568 O O . GLN A 1 72 ? -9.551 7.969 -0.219 1.00 94.50 72 GLN A O 1
ATOM 573 N N . ARG A 1 73 ? -10.552 7.542 1.732 1.00 95.12 73 ARG A N 1
ATOM 574 C CA . ARG A 1 73 ? -9.330 7.215 2.484 1.00 95.12 73 ARG A CA 1
ATOM 575 C C . ARG A 1 73 ? -8.987 5.723 2.438 1.00 95.12 73 ARG A C 1
ATOM 577 O O . ARG A 1 73 ? -7.915 5.312 2.878 1.00 95.12 73 ARG A O 1
ATOM 584 N N . THR A 1 74 ? -9.863 4.901 1.852 1.00 94.94 74 THR A N 1
ATOM 585 C CA . THR A 1 74 ? -9.677 3.445 1.718 1.00 94.94 74 THR A CA 1
ATOM 586 C C . THR A 1 74 ? -9.074 3.002 0.376 1.00 94.94 74 THR A C 1
ATOM 588 O O . THR A 1 74 ? -9.173 1.834 0.015 1.00 94.94 74 THR A O 1
ATOM 591 N N . VAL A 1 75 ? -8.474 3.927 -0.386 1.00 94.56 75 VAL A N 1
ATOM 592 C CA . VAL A 1 75 ? -7.899 3.676 -1.729 1.00 94.56 75 VAL A CA 1
ATOM 593 C C . VAL A 1 75 ? -6.368 3.757 -1.761 1.00 94.56 75 VAL A C 1
ATOM 595 O O . VAL A 1 75 ? -5.773 3.892 -2.830 1.00 94.56 75 VAL A O 1
ATOM 598 N N . LEU A 1 76 ? -5.719 3.701 -0.594 1.00 95.19 76 LEU A N 1
ATOM 599 C CA . LEU A 1 76 ? -4.262 3.776 -0.502 1.00 95.19 76 LEU A CA 1
ATOM 600 C C . LEU A 1 76 ? -3.609 2.520 -1.110 1.00 95.19 76 LEU A C 1
ATOM 602 O O . LEU A 1 76 ? -4.177 1.427 -1.010 1.00 95.19 76 LEU A O 1
ATOM 606 N N . PRO A 1 77 ? -2.416 2.638 -1.726 1.00 95.75 77 PRO A N 1
ATOM 607 C CA . PRO A 1 77 ? -1.683 1.481 -2.233 1.00 95.75 77 PRO A CA 1
ATOM 608 C C . PRO A 1 77 ? -1.362 0.492 -1.110 1.00 95.75 77 PRO A C 1
ATOM 610 O O . PRO A 1 77 ? -0.890 0.896 -0.050 1.00 95.75 77 PRO A O 1
ATOM 613 N N . ILE A 1 78 ? -1.585 -0.802 -1.351 1.00 98.19 78 ILE A N 1
ATOM 614 C CA . ILE A 1 78 ? -1.361 -1.847 -0.346 1.00 98.19 78 ILE A CA 1
ATOM 615 C C . ILE A 1 78 ? 0.026 -2.466 -0.507 1.00 98.19 78 ILE A C 1
ATOM 617 O O . ILE A 1 78 ? 0.384 -2.931 -1.592 1.00 98.19 78 ILE A O 1
ATOM 621 N N . ALA A 1 79 ? 0.786 -2.493 0.586 1.00 97.88 79 ALA A N 1
ATOM 622 C CA . ALA A 1 79 ? 2.087 -3.139 0.664 1.00 97.88 79 ALA A CA 1
ATOM 623 C C . ALA A 1 79 ? 1.951 -4.603 1.134 1.00 97.88 79 ALA A C 1
ATOM 625 O O . ALA A 1 79 ? 1.134 -4.885 2.013 1.00 97.88 79 ALA A O 1
ATOM 626 N N . PRO A 1 80 ? 2.759 -5.531 0.589 1.00 98.25 80 PRO A N 1
ATOM 627 C CA . PRO A 1 80 ? 2.787 -6.924 1.023 1.00 98.25 80 PRO A CA 1
ATOM 628 C C . PRO A 1 80 ? 3.383 -7.049 2.426 1.00 98.25 80 PRO A C 1
ATOM 630 O O . PRO A 1 80 ? 4.563 -6.739 2.631 1.00 98.25 80 PRO A O 1
ATOM 633 N N . GLU A 1 81 ? 2.608 -7.564 3.378 1.00 98.31 81 GLU A N 1
ATOM 634 C CA . GLU A 1 81 ? 3.047 -7.752 4.769 1.00 98.31 81 GLU A CA 1
ATOM 635 C C . GLU A 1 81 ? 4.289 -8.652 4.842 1.00 98.31 81 GLU A C 1
ATOM 637 O O . GLU A 1 81 ? 5.258 -8.345 5.540 1.00 98.31 81 GLU A O 1
ATOM 642 N N . HIS A 1 82 ? 4.332 -9.698 4.014 1.00 98.00 82 HIS A N 1
ATOM 643 C CA . HIS A 1 82 ? 5.392 -10.705 4.034 1.00 98.00 82 HIS A CA 1
ATOM 644 C C . HIS A 1 82 ? 6.765 -10.205 3.559 1.00 98.00 82 HIS A C 1
ATOM 646 O O . HIS A 1 82 ? 7.753 -10.922 3.740 1.00 98.00 82 HIS A O 1
ATOM 652 N N . ILE A 1 83 ? 6.843 -9.026 2.931 1.00 96.81 83 ILE A N 1
ATOM 653 C CA . ILE A 1 83 ? 8.103 -8.371 2.535 1.00 96.81 83 ILE A CA 1
ATOM 654 C C . ILE A 1 83 ? 8.289 -7.075 3.315 1.00 96.81 83 ILE A C 1
ATOM 656 O O . ILE A 1 83 ? 9.327 -6.893 3.953 1.00 96.81 83 ILE A O 1
ATOM 660 N N . ALA A 1 84 ? 7.316 -6.165 3.252 1.00 97.19 84 ALA A N 1
ATOM 661 C CA . ALA A 1 84 ? 7.446 -4.839 3.841 1.00 97.19 84 ALA A CA 1
ATOM 662 C C . ALA A 1 84 ? 7.466 -4.897 5.377 1.00 97.19 84 ALA A C 1
ATOM 664 O O . ALA A 1 84 ? 8.179 -4.116 5.996 1.00 97.19 84 ALA A O 1
ATOM 665 N N . GLY A 1 85 ? 6.786 -5.867 5.997 1.00 96.69 85 GLY A N 1
ATOM 666 C CA . GLY A 1 85 ? 6.775 -6.044 7.453 1.00 96.69 85 GLY A CA 1
ATOM 667 C C . GLY A 1 85 ? 8.063 -6.623 8.049 1.00 96.69 85 GLY A C 1
ATOM 668 O O . GLY A 1 85 ? 8.180 -6.724 9.266 1.00 96.69 85 GLY A O 1
ATOM 669 N N . ARG A 1 86 ? 9.043 -7.011 7.221 1.00 95.94 86 ARG A N 1
ATOM 670 C CA . ARG A 1 86 ? 10.313 -7.630 7.659 1.00 95.94 86 ARG A CA 1
ATOM 671 C C . ARG A 1 86 ? 11.503 -6.674 7.649 1.00 95.94 86 ARG A C 1
ATOM 673 O O . ARG A 1 86 ? 12.649 -7.113 7.705 1.00 95.94 86 ARG A O 1
ATOM 680 N N . GLN A 1 87 ? 11.246 -5.384 7.498 1.00 96.06 87 GLN A N 1
ATOM 681 C CA . GLN A 1 87 ? 12.272 -4.365 7.342 1.00 96.06 87 GLN A CA 1
ATOM 682 C C . GLN A 1 87 ? 11.788 -3.037 7.907 1.00 96.06 87 GLN A C 1
ATOM 684 O O . GLN A 1 87 ? 10.596 -2.843 8.132 1.00 96.06 87 GLN A O 1
ATOM 689 N N . ASP A 1 88 ? 12.724 -2.119 8.123 1.00 95.00 88 ASP A N 1
ATOM 690 C CA . ASP A 1 88 ? 12.380 -0.755 8.494 1.00 95.00 88 ASP A CA 1
ATOM 691 C C . ASP A 1 88 ? 11.618 -0.067 7.351 1.00 95.00 88 ASP A C 1
ATOM 693 O O . ASP A 1 88 ? 12.018 -0.138 6.186 1.00 95.00 88 ASP A O 1
ATOM 697 N N . VAL A 1 89 ? 10.518 0.602 7.687 1.00 94.00 89 VAL A N 1
ATOM 698 C CA . VAL A 1 89 ? 9.616 1.218 6.703 1.00 94.00 89 VAL A CA 1
ATOM 699 C C . VAL A 1 89 ? 10.268 2.378 5.943 1.00 94.00 89 VAL A C 1
ATOM 701 O O . VAL A 1 89 ? 9.932 2.615 4.783 1.00 94.00 89 VAL A O 1
ATOM 704 N N . ASN A 1 90 ? 11.217 3.077 6.571 1.00 93.00 90 ASN A N 1
ATOM 705 C CA . ASN A 1 90 ? 11.822 4.297 6.039 1.00 93.00 90 ASN A CA 1
ATOM 706 C C . ASN A 1 90 ? 13.129 4.030 5.287 1.00 93.00 90 ASN A C 1
ATOM 708 O O . ASN A 1 90 ? 13.504 4.792 4.397 1.00 93.00 90 ASN A O 1
ATOM 712 N N . THR A 1 91 ? 13.834 2.959 5.642 1.00 95.00 91 THR A N 1
ATOM 713 C CA . THR A 1 91 ? 15.196 2.683 5.155 1.00 95.00 91 THR A CA 1
ATOM 714 C C . THR A 1 91 ? 15.350 1.312 4.501 1.00 95.00 91 THR A C 1
ATOM 716 O O . THR A 1 91 ? 16.349 1.062 3.824 1.00 95.00 91 THR A O 1
ATOM 719 N N . GLY A 1 92 ? 14.363 0.426 4.649 1.00 95.94 92 GLY A N 1
ATOM 720 C CA . GLY A 1 92 ? 14.371 -0.910 4.070 1.00 95.94 92 GLY A CA 1
ATOM 721 C C . GLY A 1 92 ? 14.438 -0.904 2.542 1.00 95.94 92 GLY A C 1
ATOM 722 O O . GLY A 1 92 ? 14.003 0.032 1.867 1.00 95.94 92 GLY A O 1
ATOM 723 N N . ALA A 1 93 ? 14.952 -1.993 1.970 1.00 95.62 93 ALA A N 1
ATOM 724 C CA . ALA A 1 93 ? 15.081 -2.171 0.526 1.00 95.62 93 ALA A CA 1
ATOM 725 C C . ALA A 1 93 ? 13.751 -2.025 -0.238 1.00 95.62 93 ALA A C 1
ATOM 727 O O . ALA A 1 93 ? 13.781 -1.650 -1.408 1.00 95.62 93 ALA A O 1
ATOM 728 N N . PHE A 1 94 ? 12.599 -2.259 0.399 1.00 95.69 94 PHE A N 1
ATOM 729 C CA . PHE A 1 94 ? 11.271 -2.065 -0.193 1.00 95.69 94 PHE A CA 1
ATOM 730 C C . PHE A 1 94 ? 11.059 -0.643 -0.721 1.00 95.69 94 PHE A C 1
ATOM 732 O O . PHE A 1 94 ? 10.405 -0.468 -1.746 1.00 95.69 94 PHE A O 1
ATOM 739 N N . THR A 1 95 ? 11.695 0.357 -0.101 1.00 92.69 95 THR A N 1
ATOM 740 C CA . THR A 1 95 ? 11.658 1.756 -0.560 1.00 92.69 95 THR A CA 1
ATOM 741 C C . THR A 1 95 ? 12.249 1.944 -1.957 1.00 92.69 95 THR A C 1
ATOM 743 O O . THR A 1 95 ? 11.905 2.905 -2.633 1.00 92.69 95 THR A O 1
ATOM 746 N N . THR A 1 96 ? 13.113 1.027 -2.415 1.00 94.25 96 THR A N 1
ATOM 747 C CA . THR A 1 96 ? 13.785 1.079 -3.729 1.00 94.25 96 THR A CA 1
ATOM 748 C C . THR A 1 96 ? 13.533 -0.132 -4.622 1.00 94.25 96 THR A C 1
ATOM 750 O O . THR A 1 96 ? 13.804 -0.078 -5.822 1.00 94.25 96 THR A O 1
ATOM 753 N N . LYS A 1 97 ? 12.995 -1.214 -4.058 1.00 95.50 97 LYS A N 1
ATOM 754 C CA . LYS A 1 97 ? 12.619 -2.457 -4.736 1.00 95.50 97 LYS A CA 1
ATOM 755 C C . LYS A 1 97 ? 11.196 -2.849 -4.311 1.00 95.50 97 LYS A C 1
ATOM 757 O O . LYS A 1 97 ? 11.028 -3.846 -3.605 1.00 95.50 97 LYS A O 1
ATOM 762 N N . PRO A 1 98 ? 10.183 -2.041 -4.663 1.00 96.62 98 PRO A N 1
ATOM 763 C CA . PRO A 1 98 ? 8.820 -2.282 -4.229 1.00 96.62 98 PRO A CA 1
ATOM 764 C C . PRO A 1 98 ? 8.240 -3.520 -4.916 1.00 96.62 98 PRO A C 1
ATOM 766 O O . PRO A 1 98 ? 8.510 -3.801 -6.085 1.00 96.62 98 PRO A O 1
ATOM 769 N N . VAL A 1 99 ? 7.390 -4.220 -4.177 1.00 97.81 99 VAL A N 1
ATOM 770 C CA . VAL A 1 99 ? 6.527 -5.298 -4.666 1.00 97.81 99 VAL A CA 1
ATOM 771 C C . VAL A 1 99 ? 5.090 -4.841 -4.460 1.00 97.81 99 VAL A C 1
ATOM 773 O O . VAL A 1 99 ? 4.750 -4.337 -3.391 1.00 97.81 99 VAL A O 1
ATOM 776 N N . GLY A 1 100 ? 4.254 -4.985 -5.484 1.00 97.88 100 GLY A N 1
ATOM 777 C CA . GLY A 1 100 ? 2.883 -4.477 -5.467 1.00 97.88 100 GLY A CA 1
ATOM 778 C C . GLY A 1 100 ? 1.946 -5.307 -6.334 1.00 97.88 100 GLY A C 1
ATOM 779 O O . GLY A 1 100 ? 2.369 -6.240 -7.010 1.00 97.88 100 GLY A O 1
ATOM 780 N N . THR A 1 101 ? 0.665 -4.954 -6.321 1.00 98.25 101 THR A N 1
ATOM 781 C CA . THR A 1 101 ? -0.399 -5.589 -7.126 1.00 98.25 101 THR A CA 1
ATOM 782 C C . THR A 1 101 ? -0.706 -4.813 -8.412 1.00 98.25 101 THR A C 1
ATOM 784 O O . THR A 1 101 ? -1.727 -5.040 -9.062 1.00 98.25 101 THR A O 1
ATOM 787 N N . GLY A 1 102 ? 0.150 -3.845 -8.753 1.00 97.88 102 GLY A N 1
ATOM 788 C CA . GLY A 1 102 ? -0.054 -2.917 -9.857 1.00 97.88 102 GLY A CA 1
ATOM 789 C C . GLY A 1 102 ? 0.241 -3.509 -11.242 1.00 97.88 102 GLY A C 1
ATOM 790 O O . GLY A 1 102 ? 0.791 -4.609 -11.359 1.00 97.88 102 GLY A O 1
ATOM 791 N N . PRO A 1 103 ? -0.093 -2.754 -12.304 1.00 98.19 103 PRO A N 1
ATOM 792 C CA . PRO A 1 103 ? 0.096 -3.177 -13.692 1.00 98.19 103 PRO A CA 1
ATOM 793 C C . PRO A 1 103 ? 1.561 -3.241 -14.137 1.00 98.19 103 PRO A C 1
ATOM 795 O O . PRO A 1 103 ? 1.855 -3.847 -15.162 1.00 98.19 103 PRO A O 1
ATOM 798 N N . TYR A 1 104 ? 2.489 -2.641 -13.391 1.00 98.44 104 TYR A N 1
ATOM 799 C CA . TYR A 1 104 ? 3.903 -2.597 -13.748 1.00 98.44 104 TYR A CA 1
ATOM 800 C C . TYR A 1 104 ? 4.802 -2.914 -12.560 1.00 98.44 104 TYR A C 1
ATOM 802 O O . TYR A 1 104 ? 4.500 -2.563 -11.420 1.00 98.44 104 TYR A O 1
ATOM 810 N N . VAL A 1 105 ? 5.936 -3.541 -12.861 1.00 98.19 105 VAL A N 1
ATOM 811 C CA . VAL A 1 105 ? 6.982 -3.906 -11.905 1.00 98.19 105 VAL A CA 1
ATOM 812 C C . VAL A 1 105 ? 8.197 -3.019 -12.142 1.00 98.19 105 VAL A C 1
ATOM 814 O O . VAL A 1 105 ? 8.647 -2.877 -13.281 1.00 98.19 105 VAL A O 1
ATOM 817 N N . LEU A 1 106 ? 8.740 -2.427 -11.076 1.00 97.81 106 LEU A N 1
ATOM 818 C CA . LEU A 1 106 ? 9.996 -1.686 -11.154 1.00 97.81 106 LEU A CA 1
ATOM 819 C C . LEU A 1 106 ? 11.150 -2.669 -11.380 1.00 97.81 106 LEU A C 1
ATOM 821 O O . LEU A 1 106 ? 11.396 -3.549 -10.561 1.00 97.81 106 LEU A O 1
ATOM 825 N N . THR A 1 107 ? 11.877 -2.499 -12.480 1.00 96.56 107 THR A N 1
ATOM 826 C CA . THR A 1 107 ? 13.001 -3.379 -12.855 1.00 96.56 107 THR A CA 1
ATOM 827 C C . THR A 1 107 ? 14.360 -2.734 -12.652 1.00 96.56 107 THR A C 1
ATOM 829 O O . THR A 1 107 ? 15.344 -3.431 -12.406 1.00 96.56 107 THR A O 1
ATOM 832 N N . LYS A 1 108 ? 14.436 -1.402 -12.733 1.00 96.00 108 LYS A N 1
ATOM 833 C CA . LYS A 1 108 ? 15.669 -0.658 -12.479 1.00 96.00 108 LYS A CA 1
ATOM 834 C C . LYS A 1 108 ? 15.361 0.735 -11.962 1.00 96.00 108 LYS A C 1
ATOM 836 O O . LYS A 1 108 ? 14.473 1.407 -12.478 1.00 96.00 108 LYS A O 1
ATOM 841 N N . TRP A 1 109 ? 16.162 1.182 -11.004 1.00 95.38 109 TRP A N 1
ATOM 842 C CA . TRP A 1 109 ? 16.187 2.564 -10.555 1.00 95.38 109 TRP A CA 1
ATOM 843 C C . TRP A 1 109 ? 17.622 3.092 -10.612 1.00 95.38 109 TRP A C 1
ATOM 845 O O . TRP A 1 109 ? 18.475 2.686 -9.824 1.00 95.38 109 TRP A O 1
ATOM 855 N N . SER A 1 110 ? 17.882 4.003 -11.550 1.00 93.50 110 SER A N 1
ATOM 856 C CA . SER A 1 110 ? 19.064 4.867 -11.535 1.00 93.50 110 SER A CA 1
ATOM 857 C C . SER A 1 110 ? 18.702 6.138 -10.764 1.00 93.50 110 SER A C 1
ATOM 859 O O . SER A 1 110 ? 17.966 6.986 -11.279 1.00 93.50 110 SER A O 1
ATOM 861 N N . LYS A 1 111 ? 19.144 6.252 -9.505 1.00 89.69 111 LYS A N 1
ATOM 862 C CA . LYS A 1 111 ? 18.797 7.393 -8.641 1.00 89.69 111 LYS A CA 1
ATOM 863 C C . LYS A 1 111 ? 19.174 8.719 -9.309 1.00 89.69 111 LYS A C 1
ATOM 865 O O . LYS A 1 111 ? 20.312 8.897 -9.721 1.00 89.69 111 LYS A O 1
ATOM 870 N N . GLY A 1 112 ? 18.207 9.632 -9.394 1.00 89.12 112 GLY A N 1
ATOM 871 C CA . GLY A 1 112 ? 18.379 10.951 -10.010 1.00 89.12 112 GLY A CA 1
ATOM 872 C C . GLY A 1 112 ? 18.357 10.977 -11.542 1.00 89.12 112 GLY A C 1
ATOM 873 O O . GLY A 1 112 ? 18.482 12.060 -12.096 1.00 89.12 112 GLY A O 1
ATOM 874 N N . GLU A 1 113 ? 18.185 9.832 -12.213 1.00 93.19 113 GLU A N 1
ATOM 875 C CA . GLU A 1 113 ? 18.213 9.740 -13.681 1.00 93.19 113 GLU A CA 1
ATOM 876 C C . GLU A 1 113 ? 16.936 9.109 -14.244 1.00 93.19 113 GLU A C 1
ATOM 878 O O . GLU A 1 113 ? 16.272 9.712 -15.078 1.00 93.19 113 GLU A O 1
ATOM 883 N N . LYS A 1 114 ? 16.582 7.881 -13.836 1.00 95.00 114 LYS A N 1
ATOM 884 C CA . LYS A 1 114 ? 15.426 7.173 -14.409 1.00 95.00 114 LYS A CA 1
ATOM 885 C C . LYS A 1 114 ? 14.944 5.978 -13.598 1.00 95.00 114 LYS A C 1
ATOM 887 O O . LYS A 1 114 ? 15.704 5.349 -12.856 1.00 95.00 114 LYS A O 1
ATOM 892 N N . LEU A 1 115 ? 13.684 5.621 -13.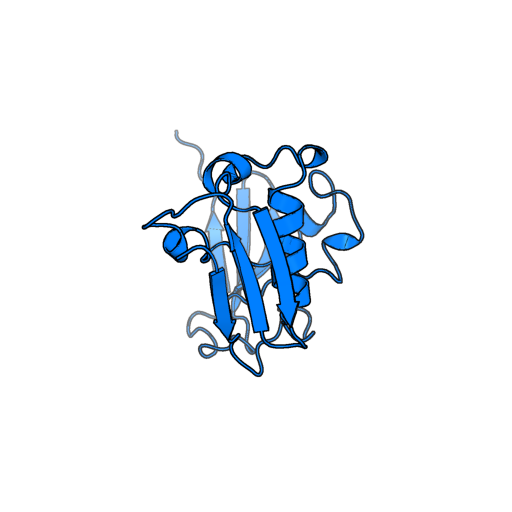823 1.00 97.62 115 LEU A N 1
ATOM 893 C CA . LEU A 1 115 ? 13.051 4.388 -13.367 1.00 97.62 115 LEU A CA 1
ATOM 894 C C . LEU A 1 115 ? 12.557 3.595 -14.584 1.00 97.62 115 LEU A C 1
ATOM 896 O O . LEU A 1 115 ? 11.882 4.147 -15.451 1.00 97.62 115 LEU A O 1
ATOM 900 N N . SER A 1 116 ? 12.882 2.306 -14.657 1.00 97.94 116 SER A N 1
ATOM 901 C CA . SER A 1 116 ? 12.453 1.412 -15.738 1.00 97.94 116 SER A CA 1
ATOM 902 C C . SER A 1 116 ? 11.462 0.382 -15.224 1.00 97.94 116 SER A C 1
ATOM 904 O O . SER A 1 116 ? 11.700 -0.275 -14.208 1.00 97.94 116 SER A O 1
ATOM 906 N N . PHE A 1 117 ? 10.386 0.186 -15.974 1.00 98.38 117 PHE A N 1
ATOM 907 C CA . PHE A 1 117 ? 9.277 -0.678 -15.602 1.00 98.38 117 PHE A CA 1
ATOM 908 C C . PHE A 1 117 ? 9.005 -1.722 -16.684 1.00 98.38 117 PHE A C 1
ATOM 910 O O . PHE A 1 117 ? 9.140 -1.440 -17.877 1.00 98.38 117 PHE A O 1
ATOM 917 N N . THR A 1 118 ? 8.585 -2.914 -16.269 1.00 98.44 118 THR A N 1
ATOM 918 C CA . THR A 1 118 ? 8.039 -3.952 -17.156 1.00 98.44 118 THR A CA 1
ATOM 919 C C . THR A 1 118 ? 6.583 -4.212 -16.814 1.00 98.44 118 THR A C 1
ATOM 921 O O . THR A 1 118 ? 6.209 -4.156 -15.642 1.00 98.44 118 THR A O 1
ATOM 924 N N . ALA A 1 119 ? 5.768 -4.514 -17.823 1.00 98.44 119 ALA A N 1
ATOM 925 C CA . ALA A 1 119 ? 4.389 -4.946 -17.621 1.00 98.44 119 ALA A CA 1
ATOM 926 C C . ALA A 1 119 ? 4.339 -6.148 -16.662 1.00 98.44 119 ALA A C 1
ATOM 928 O O . ALA A 1 119 ? 5.127 -7.084 -16.802 1.00 98.44 119 ALA A O 1
ATOM 929 N N . ASN A 1 120 ? 3.420 -6.111 -15.699 1.00 98.12 120 ASN A N 1
ATOM 930 C CA . ASN A 1 120 ? 3.091 -7.242 -14.843 1.00 98.12 120 ASN A CA 1
ATOM 931 C C . ASN A 1 120 ? 2.139 -8.170 -15.621 1.00 98.12 120 ASN A C 1
ATOM 933 O O . ASN A 1 120 ? 0.985 -7.787 -15.843 1.00 98.12 120 ASN A O 1
ATOM 937 N N . PRO A 1 121 ? 2.589 -9.359 -16.065 1.00 96.38 121 PRO A N 1
ATOM 938 C CA . PRO A 1 121 ? 1.739 -10.266 -16.832 1.00 96.38 121 PRO A CA 1
ATOM 939 C C . PRO A 1 121 ? 0.569 -10.814 -16.001 1.00 96.38 121 PRO A C 1
ATOM 941 O O . PRO A 1 121 ? -0.471 -11.130 -16.570 1.00 96.38 121 PRO A O 1
ATOM 944 N N . ASP A 1 122 ? 0.715 -10.852 -14.674 1.00 95.88 122 ASP A N 1
ATOM 945 C CA . ASP A 1 122 ? -0.278 -11.367 -13.726 1.00 95.88 122 ASP A CA 1
ATOM 946 C C . ASP A 1 122 ? -1.159 -10.254 -13.127 1.00 95.88 122 ASP A C 1
ATOM 948 O O . ASP A 1 122 ? -1.831 -10.455 -12.110 1.00 95.88 122 ASP A O 1
ATOM 952 N N . TYR A 1 123 ? -1.156 -9.052 -13.718 1.00 98.00 123 TYR A N 1
ATOM 953 C CA . TYR A 1 123 ? -2.016 -7.969 -13.250 1.00 98.00 123 TYR A CA 1
ATOM 954 C C . TYR A 1 123 ? -3.489 -8.375 -13.346 1.00 98.00 123 TYR A C 1
ATOM 956 O O . TYR A 1 123 ? -3.981 -8.768 -14.402 1.00 98.00 123 TYR A O 1
ATOM 964 N N . TRP A 1 124 ? -4.220 -8.218 -12.243 1.00 96.75 124 TRP A N 1
ATOM 965 C CA . TRP A 1 124 ? -5.619 -8.638 -12.130 1.00 96.75 124 TRP A CA 1
ATOM 966 C C . TRP A 1 124 ? -6.563 -7.941 -13.124 1.00 96.75 124 TRP A C 1
ATOM 968 O O . TRP A 1 124 ? -7.666 -8.432 -13.356 1.00 96.75 124 TRP A O 1
ATOM 978 N N . GLY A 1 125 ? -6.160 -6.794 -13.681 1.00 95.88 125 GLY A N 1
ATOM 979 C CA . GLY A 1 125 ? -6.897 -6.057 -14.712 1.00 95.88 125 GLY A CA 1
ATOM 980 C C . GLY A 1 125 ? -6.517 -6.424 -16.152 1.00 95.88 125 GLY A C 1
ATOM 981 O O . GLY A 1 125 ? -7.009 -5.781 -17.072 1.00 95.88 125 GLY A O 1
ATOM 982 N N . GLY A 1 126 ? -5.657 -7.429 -16.350 1.00 96.25 126 GLY A N 1
ATOM 983 C CA . GLY A 1 126 ? -5.107 -7.818 -17.649 1.00 96.25 126 GLY A CA 1
ATOM 984 C C . GLY A 1 126 ? -3.743 -7.183 -17.928 1.00 96.25 126 GLY A C 1
ATOM 985 O O . GLY A 1 126 ? -3.490 -6.031 -17.586 1.00 96.25 126 GLY A O 1
ATOM 986 N N . ALA A 1 127 ? -2.836 -7.941 -18.544 1.00 95.69 127 ALA A N 1
ATOM 987 C CA . ALA A 1 127 ? -1.472 -7.482 -18.792 1.00 95.69 127 ALA A CA 1
ATOM 988 C C . ALA A 1 127 ? -1.444 -6.220 -19.681 1.00 95.69 127 ALA A C 1
ATOM 990 O O . ALA A 1 127 ? -2.054 -6.231 -20.754 1.00 95.69 127 ALA A O 1
ATOM 991 N N . PRO A 1 128 ? -0.686 -5.166 -19.314 1.00 97.44 128 PRO A N 1
ATOM 992 C CA . PRO A 1 128 ? -0.546 -3.991 -20.166 1.00 97.44 128 PRO A CA 1
ATOM 993 C C . PRO A 1 128 ? -0.030 -4.311 -21.576 1.00 97.44 128 PRO A C 1
ATOM 995 O O . PRO A 1 128 ? 0.829 -5.183 -21.780 1.00 97.44 128 PRO A O 1
ATOM 998 N N . GLU A 1 129 ? -0.522 -3.559 -22.560 1.00 97.50 129 GLU A N 1
ATOM 999 C CA . GLU A 1 129 ? -0.062 -3.646 -23.950 1.00 97.50 129 GLU A CA 1
ATOM 1000 C C . GLU A 1 129 ? 1.386 -3.163 -24.082 1.00 97.50 129 GLU A C 1
ATOM 1002 O O . GLU A 1 129 ? 2.230 -3.852 -24.662 1.00 97.50 129 GLU A O 1
ATOM 1007 N N . VAL A 1 130 ? 1.705 -2.027 -23.452 1.00 98.06 130 VAL A N 1
ATOM 1008 C CA . VAL A 1 130 ? 3.066 -1.487 -23.383 1.00 98.06 130 VAL A CA 1
ATOM 1009 C C . VAL A 1 130 ? 3.911 -2.367 -22.465 1.00 98.06 130 VAL A C 1
ATOM 1011 O O . VAL A 1 130 ? 3.747 -2.382 -21.249 1.00 98.06 130 VAL A O 1
ATOM 1014 N N . LYS A 1 131 ? 4.849 -3.119 -23.048 1.00 98.12 131 LYS A N 1
ATOM 1015 C CA . LYS A 1 131 ? 5.640 -4.113 -22.301 1.00 98.12 131 LYS A CA 1
ATOM 1016 C C . LYS A 1 131 ? 6.703 -3.503 -21.403 1.00 98.12 131 LYS A C 1
ATOM 1018 O O . LYS A 1 131 ? 7.051 -4.102 -20.386 1.00 98.12 131 LYS A O 1
ATOM 1023 N N . LYS A 1 132 ? 7.237 -2.343 -21.782 1.00 98.19 132 LYS A N 1
ATOM 1024 C CA . LYS A 1 132 ? 8.277 -1.631 -21.041 1.00 98.19 132 LYS A CA 1
ATOM 1025 C C . LYS A 1 132 ? 8.083 -0.136 -21.198 1.00 98.19 132 LYS A C 1
ATOM 1027 O O . LYS A 1 132 ? 7.824 0.325 -22.306 1.00 98.19 132 LYS A O 1
ATOM 1032 N N . PHE A 1 133 ? 8.286 0.607 -20.121 1.00 97.69 133 PHE A N 1
ATOM 1033 C CA . PHE A 1 133 ? 8.443 2.053 -20.203 1.00 97.69 133 PHE A CA 1
ATOM 1034 C C . PHE A 1 133 ? 9.537 2.524 -19.251 1.00 97.69 133 PHE A C 1
ATOM 1036 O O . PHE A 1 133 ? 9.918 1.830 -18.304 1.00 97.69 133 PHE A O 1
ATOM 1043 N N . THR A 1 134 ? 10.064 3.710 -19.534 1.00 97.44 134 THR A N 1
ATOM 1044 C CA . THR A 1 134 ? 11.045 4.382 -18.686 1.00 97.44 134 THR A CA 1
ATOM 1045 C C . THR A 1 134 ? 10.501 5.747 -18.312 1.00 97.44 134 THR A C 1
ATOM 1047 O O . THR A 1 134 ? 10.088 6.507 -19.180 1.00 97.44 134 THR A O 1
ATOM 1050 N N . MET A 1 135 ? 10.520 6.047 -17.021 1.00 96.50 135 MET A N 1
ATOM 1051 C CA . MET A 1 135 ? 10.291 7.383 -16.497 1.00 96.50 135 MET A CA 1
ATOM 1052 C C . MET A 1 135 ? 11.654 8.045 -16.311 1.00 96.50 135 MET A C 1
ATOM 1054 O O . MET A 1 135 ? 12.425 7.630 -15.443 1.00 96.50 135 MET A O 1
ATOM 1058 N N . ALA A 1 136 ? 11.974 9.016 -17.163 1.00 94.31 136 ALA A N 1
ATOM 1059 C CA . ALA A 1 136 ? 13.190 9.812 -17.047 1.00 94.31 136 ALA A CA 1
ATOM 1060 C C . ALA A 1 136 ? 12.972 10.965 -16.061 1.00 94.31 136 ALA A C 1
ATOM 1062 O O . ALA A 1 136 ? 11.909 11.581 -16.037 1.00 94.31 136 ALA A O 1
ATOM 1063 N N . ILE A 1 137 ? 13.987 11.241 -15.252 1.00 92.75 137 ILE A N 1
ATOM 1064 C CA . ILE A 1 137 ? 14.067 12.410 -14.387 1.00 92.75 137 ILE A CA 1
ATOM 1065 C C . ILE A 1 137 ? 14.924 13.420 -15.138 1.00 92.75 137 ILE A C 1
ATOM 1067 O O . ILE A 1 137 ? 16.139 13.263 -15.239 1.00 92.75 137 ILE A O 1
ATOM 1071 N N . ILE A 1 138 ? 14.271 14.432 -15.692 1.00 89.25 138 ILE A N 1
ATOM 1072 C CA . ILE A 1 138 ? 14.928 15.553 -16.358 1.00 89.25 138 ILE A CA 1
ATOM 1073 C C . ILE A 1 138 ? 14.923 16.691 -15.343 1.00 89.25 138 ILE A C 1
ATOM 1075 O O . ILE A 1 138 ? 13.860 17.082 -14.864 1.00 89.25 138 ILE A O 1
ATOM 1079 N N . LYS A 1 139 ? 16.109 17.143 -14.934 1.00 83.00 139 LYS A N 1
ATOM 1080 C CA . LYS A 1 139 ? 16.222 18.384 -14.164 1.00 83.00 139 LYS A CA 1
ATOM 1081 C C . LYS A 1 139 ? 15.992 19.544 -15.130 1.00 83.00 139 LYS A C 1
ATOM 1083 O O . LYS A 1 139 ? 16.445 19.439 -16.265 1.00 83.00 139 LYS A O 1
ATOM 1088 N N . ASP A 1 140 ? 15.296 20.581 -14.674 1.00 77.81 140 ASP A N 1
ATOM 1089 C CA . ASP A 1 140 ? 15.180 21.836 -15.423 1.00 77.81 140 ASP A CA 1
ATOM 1090 C C . ASP A 1 140 ? 16.566 22.387 -15.791 1.00 77.81 140 ASP A C 1
ATOM 1092 O O . ASP A 1 140 ? 17.541 22.153 -15.061 1.00 77.81 140 ASP A O 1
ATOM 1096 N N . ASP A 1 141 ? 16.601 23.088 -16.926 1.00 58.50 141 ASP A N 1
ATOM 1097 C CA . ASP A 1 141 ? 17.753 23.830 -17.451 1.00 58.50 141 ASP A CA 1
ATOM 1098 C C . ASP A 1 141 ? 18.231 24.938 -16.490 1.00 58.50 141 ASP A C 1
ATOM 1100 O O . ASP A 1 141 ? 17.382 25.592 -15.835 1.00 58.50 141 ASP A O 1
#

Foldseek 3Di:
DFKDKDFADPPFAKLVGHDDWLVQLQQVLVCCCDVVLVHPCNVVCQQWPHWDDDPTGMIMTGGPDDDVCVVVSSPDFTADCVQCVVDRVPPDCCVVQPIGLDQWGFDDDDPQFKTKIAGRCSRPVHTDPPGIDMDTRDDDD

Sequence (141 aa):
GLTYTYKLRQGVKFSDGKAFGAKDVVFTYRTILDEKTNNPSRTELDAVKDVTAKGEDTVVFTLKYPYAPFAQRTVLPIAPEHIAGRQDVNTGAFTTKPVGTGPYVLTKWSKGEKLSFTANPDYWGGAPEVKKFTMAIIKDD

Radius of gyration: 16.81 Å; chains: 1; bounding box: 41×38×40 Å